Protein AF-A0A380FA47-F1 (afdb_monomer_lite)

Structure (mmCIF, N/CA/C/O backbone):
data_AF-A0A380FA47-F1
#
_entry.id   AF-A0A380FA47-F1
#
loop_
_atom_site.group_PDB
_atom_site.id
_atom_site.type_symbol
_atom_site.label_atom_id
_atom_site.label_alt_id
_atom_site.label_comp_id
_atom_site.label_asym_id
_atom_site.label_entity_id
_atom_site.label_seq_id
_atom_site.pdbx_PDB_ins_code
_atom_site.Cartn_x
_atom_site.Cartn_y
_atom_site.Cartn_z
_atom_site.occupancy
_atom_site.B_iso_or_equiv
_atom_site.auth_seq_id
_atom_site.auth_comp_id
_atom_site.auth_asym_id
_atom_site.auth_atom_id
_atom_site.pdbx_PDB_model_num
ATOM 1 N N . MET A 1 1 ? -6.926 -10.695 0.885 1.00 86.75 1 MET A N 1
ATOM 2 C CA . MET A 1 1 ? -5.771 -10.524 -0.023 1.00 86.75 1 MET A CA 1
ATOM 3 C C . MET A 1 1 ? -6.258 -9.810 -1.268 1.00 86.75 1 MET A C 1
ATOM 5 O O . MET A 1 1 ? -7.392 -10.061 -1.664 1.00 86.75 1 MET A O 1
ATOM 9 N N . VAL A 1 2 ? -5.451 -8.912 -1.825 1.00 91.44 2 VAL A N 1
ATOM 10 C CA . VAL A 1 2 ? -5.788 -8.118 -3.014 1.00 91.44 2 VAL A CA 1
ATOM 11 C C . VAL A 1 2 ? -4.629 -8.135 -4.007 1.00 91.44 2 VAL A C 1
ATOM 13 O O . VAL A 1 2 ? -3.468 -8.212 -3.603 1.00 91.44 2 VAL A O 1
ATOM 16 N N . SER A 1 3 ? -4.949 -8.083 -5.299 1.00 93.06 3 SER A N 1
ATOM 17 C CA . SER A 1 3 ? -3.969 -7.860 -6.362 1.00 93.06 3 SER A CA 1
ATOM 18 C C . SER A 1 3 ? -3.622 -6.378 -6.454 1.00 93.06 3 SER A C 1
ATOM 20 O O . SER A 1 3 ? -4.507 -5.536 -6.295 1.00 93.06 3 SER A O 1
ATOM 22 N N . ALA A 1 4 ? -2.371 -6.068 -6.764 1.00 92.06 4 ALA A N 1
ATOM 23 C CA . ALA A 1 4 ? -1.866 -4.706 -6.805 1.00 92.06 4 ALA A CA 1
ATOM 24 C C . ALA A 1 4 ? -0.855 -4.504 -7.944 1.00 92.06 4 ALA A C 1
ATOM 26 O O . ALA A 1 4 ? -0.347 -5.472 -8.521 1.00 92.06 4 ALA A O 1
ATOM 27 N N . THR A 1 5 ? -0.555 -3.245 -8.248 1.00 93.31 5 THR A N 1
ATOM 28 C CA . THR A 1 5 ? 0.419 -2.855 -9.272 1.00 93.31 5 THR A CA 1
ATOM 29 C C . THR A 1 5 ? 1.490 -2.003 -8.616 1.00 93.31 5 THR A C 1
ATOM 31 O O . THR A 1 5 ? 1.181 -0.985 -8.013 1.00 93.31 5 THR A O 1
ATOM 34 N N . ILE A 1 6 ? 2.754 -2.395 -8.741 1.00 91.50 6 ILE A N 1
ATOM 35 C CA . ILE A 1 6 ? 3.862 -1.620 -8.183 1.00 91.50 6 ILE A CA 1
ATOM 36 C C . ILE A 1 6 ? 4.153 -0.433 -9.099 1.00 91.50 6 ILE A C 1
ATOM 38 O O . ILE A 1 6 ? 4.303 -0.602 -10.311 1.00 91.50 6 ILE A O 1
ATOM 42 N N . HIS A 1 7 ? 4.313 0.741 -8.501 1.00 90.50 7 HIS A N 1
ATOM 43 C CA . HIS A 1 7 ? 4.791 1.963 -9.134 1.00 90.50 7 HIS A CA 1
ATOM 44 C C . HIS A 1 7 ? 6.176 2.319 -8.581 1.00 90.50 7 HIS A C 1
ATOM 46 O O . HIS A 1 7 ? 6.373 2.397 -7.369 1.00 90.50 7 HIS A O 1
ATOM 52 N N . ILE A 1 8 ? 7.145 2.542 -9.473 1.00 86.44 8 ILE A N 1
ATOM 53 C CA . ILE A 1 8 ? 8.498 2.981 -9.104 1.00 86.44 8 ILE A CA 1
ATOM 54 C C . ILE A 1 8 ? 8.748 4.432 -9.538 1.00 86.44 8 ILE A C 1
ATOM 56 O O . ILE A 1 8 ? 8.140 4.907 -10.508 1.00 86.44 8 ILE A O 1
ATOM 60 N N . PRO A 1 9 ? 9.668 5.149 -8.864 1.00 80.94 9 PRO A N 1
ATOM 61 C CA . PRO A 1 9 ? 10.109 6.466 -9.309 1.00 80.94 9 PRO A CA 1
ATOM 62 C C . PRO A 1 9 ? 10.544 6.457 -10.781 1.00 80.94 9 PRO A C 1
ATOM 64 O O . PRO A 1 9 ? 11.135 5.492 -11.263 1.00 80.94 9 PRO A O 1
ATOM 67 N N . GLY A 1 10 ? 10.240 7.534 -11.509 1.00 80.94 10 GLY A N 1
ATOM 68 C CA . GLY A 1 10 ? 10.526 7.634 -12.946 1.00 80.94 10 GLY A CA 1
ATOM 69 C C . GLY A 1 10 ? 9.452 7.039 -13.866 1.00 80.94 10 GLY A C 1
ATOM 70 O O . GLY A 1 10 ? 9.653 6.996 -15.076 1.00 80.94 10 GLY A O 1
ATOM 71 N N . GLY A 1 11 ? 8.304 6.612 -13.323 1.00 84.38 11 GLY A N 1
ATOM 72 C CA . GLY A 1 11 ? 7.118 6.236 -14.106 1.00 84.38 11 GLY A CA 1
ATOM 73 C C . GLY A 1 11 ? 7.055 4.768 -14.532 1.00 84.38 11 GLY A C 1
ATOM 74 O O . GLY A 1 11 ? 6.118 4.374 -15.227 1.00 84.38 11 GLY A O 1
ATOM 75 N N . GLY A 1 12 ? 8.018 3.946 -14.110 1.00 90.44 12 GLY A N 1
ATOM 76 C CA . GLY A 1 12 ? 7.950 2.500 -14.300 1.00 90.44 12 GLY A CA 1
ATOM 77 C C . GLY A 1 12 ? 6.824 1.876 -13.471 1.00 90.44 12 GLY A C 1
ATOM 78 O O . GLY A 1 12 ? 6.540 2.320 -12.356 1.00 90.44 12 GLY A O 1
ATOM 79 N N . LYS A 1 13 ? 6.203 0.822 -14.006 1.00 93.69 13 LYS A N 1
ATOM 80 C CA . LYS A 1 13 ? 5.214 0.020 -13.283 1.00 93.69 13 LYS A CA 1
ATOM 81 C C . LYS A 1 13 ? 5.379 -1.471 -13.554 1.00 93.69 13 LYS A C 1
ATOM 83 O O . LYS A 1 13 ? 5.864 -1.853 -14.621 1.00 93.69 13 LYS A O 1
ATOM 88 N N . SER A 1 14 ? 4.968 -2.302 -12.600 1.00 92.38 14 SER A N 1
ATOM 89 C CA . SER A 1 14 ? 4.819 -3.740 -12.836 1.00 92.38 14 SER A CA 1
ATOM 90 C C . SER A 1 14 ? 3.646 -4.025 -13.783 1.00 92.38 14 SER A C 1
ATOM 92 O O . SER A 1 14 ? 2.896 -3.123 -14.164 1.00 92.38 14 SER A O 1
ATOM 94 N N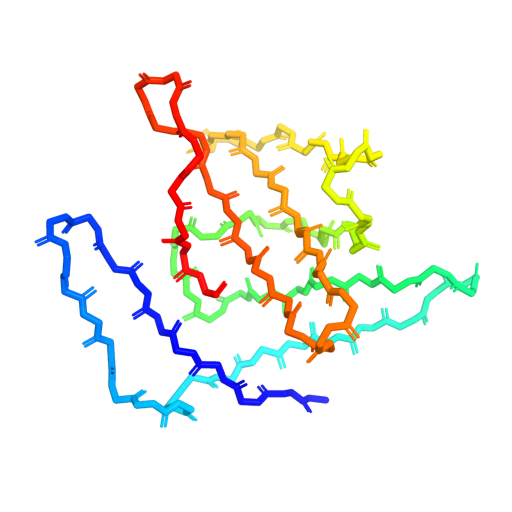 . LEU A 1 15 ? 3.469 -5.297 -14.153 1.00 95.00 15 LEU A N 1
ATOM 95 C CA . LEU A 1 15 ? 2.233 -5.733 -14.801 1.00 95.00 15 LEU A CA 1
ATOM 96 C C . LEU A 1 15 ? 1.044 -5.490 -13.863 1.00 95.00 15 LEU A C 1
ATOM 98 O O . LEU A 1 15 ? 1.178 -5.564 -12.638 1.00 95.00 15 LEU A O 1
ATOM 102 N N . ASP A 1 16 ? -0.114 -5.194 -14.446 1.00 94.06 16 ASP A N 1
ATOM 103 C CA . ASP A 1 16 ? -1.301 -4.876 -13.664 1.00 94.06 16 ASP A CA 1
ATOM 104 C C . ASP A 1 16 ? -1.726 -6.097 -12.827 1.00 94.06 16 ASP A C 1
ATOM 106 O O . ASP A 1 16 ? -1.875 -7.204 -13.350 1.00 94.06 16 ASP A O 1
ATOM 110 N N . GLY A 1 17 ? -1.883 -5.903 -11.515 1.00 92.62 17 GLY A N 1
ATOM 111 C CA . GLY A 1 17 ? -2.284 -6.963 -10.584 1.00 92.62 17 GLY A CA 1
ATOM 112 C C . GLY A 1 17 ? -1.227 -8.042 -10.316 1.00 92.62 17 GLY A C 1
ATOM 113 O O . GLY A 1 17 ? -1.557 -9.066 -9.718 1.00 92.62 17 GLY A O 1
ATOM 114 N N . SER A 1 18 ? 0.028 -7.848 -10.739 1.00 92.88 18 SER A N 1
ATOM 115 C CA . SER A 1 18 ? 1.095 -8.842 -10.545 1.00 92.88 18 SER A CA 1
ATOM 116 C C . SER A 1 18 ? 1.635 -8.915 -9.119 1.00 92.88 18 SER A C 1
ATOM 118 O O . SER A 1 18 ? 2.421 -9.811 -8.816 1.00 92.88 18 SER A O 1
ATOM 120 N N . HIS A 1 19 ? 1.278 -7.955 -8.265 1.00 91.94 19 HIS A N 1
ATOM 121 C CA . HIS A 1 19 ? 1.701 -7.907 -6.872 1.00 91.94 19 HIS A CA 1
ATOM 122 C C . HIS A 1 19 ? 0.570 -8.318 -5.933 1.00 91.94 19 HIS A C 1
ATOM 124 O O . HIS A 1 19 ? -0.609 -8.165 -6.251 1.00 91.94 19 HIS A O 1
ATOM 130 N N . VAL A 1 20 ? 0.929 -8.836 -4.762 1.00 91.56 20 VAL A N 1
ATOM 131 C CA . VAL A 1 20 ? -0.025 -9.270 -3.743 1.00 91.56 20 VAL A CA 1
ATOM 132 C C . VAL A 1 20 ? 0.130 -8.402 -2.507 1.00 91.56 20 VAL A C 1
ATOM 134 O O . VAL A 1 20 ? 1.210 -8.326 -1.932 1.00 91.56 20 VAL A O 1
ATOM 137 N N . SER A 1 21 ? -0.982 -7.827 -2.061 1.00 91.38 21 SER A N 1
ATOM 138 C CA . SER A 1 21 ? -1.059 -7.040 -0.835 1.00 91.38 21 SER A CA 1
ATOM 139 C C . SER A 1 21 ? -2.197 -7.535 0.065 1.00 91.38 21 SER A C 1
ATOM 141 O O . SER A 1 21 ? -3.068 -8.323 -0.345 1.00 91.38 21 SER A O 1
ATOM 143 N N . LEU A 1 22 ? -2.203 -7.104 1.324 1.00 92.38 22 LEU A N 1
ATOM 144 C CA . LEU A 1 22 ? -3.223 -7.473 2.297 1.00 92.38 22 LEU A CA 1
ATOM 145 C C . LEU A 1 22 ? -4.011 -6.242 2.739 1.00 92.38 22 LEU A C 1
ATOM 147 O O . LEU A 1 22 ? -3.449 -5.222 3.121 1.00 92.38 22 LEU A O 1
ATOM 151 N N . ILE A 1 23 ? -5.334 -6.393 2.746 1.00 93.50 23 ILE A N 1
ATOM 152 C CA . ILE A 1 23 ? -6.242 -5.509 3.469 1.00 93.50 23 ILE A CA 1
ATOM 153 C C . ILE A 1 23 ? -6.771 -6.292 4.665 1.00 93.50 23 ILE A C 1
ATOM 155 O O . ILE A 1 23 ? -7.301 -7.394 4.494 1.00 93.50 23 ILE A O 1
ATOM 159 N N . VAL A 1 24 ? -6.613 -5.727 5.856 1.00 94.31 24 VAL A N 1
ATOM 160 C CA . VAL A 1 24 ? -7.045 -6.310 7.131 1.00 94.31 24 VAL A CA 1
ATOM 161 C C . VAL A 1 24 ? -8.040 -5.357 7.779 1.00 94.31 24 VAL A C 1
ATOM 163 O O . VAL A 1 24 ? -7.867 -4.146 7.704 1.00 94.31 24 VAL A O 1
ATOM 166 N N . THR A 1 25 ? -9.093 -5.890 8.392 1.00 95.25 25 THR A N 1
ATOM 167 C CA . THR A 1 25 ? -10.049 -5.089 9.170 1.00 95.25 25 THR A CA 1
ATOM 168 C C . THR A 1 25 ? -9.845 -5.380 10.650 1.00 95.25 25 THR A C 1
ATOM 170 O O . THR A 1 25 ? -9.859 -6.548 11.038 1.00 95.25 25 THR A O 1
ATOM 173 N N . ILE A 1 26 ? -9.634 -4.336 11.450 1.00 94.62 26 ILE A N 1
ATOM 174 C CA . ILE A 1 26 ? -9.485 -4.393 12.910 1.00 94.62 26 ILE A CA 1
ATOM 175 C C . ILE A 1 26 ? -10.383 -3.295 13.470 1.00 94.62 26 ILE A C 1
ATOM 177 O O . ILE A 1 26 ? -10.262 -2.155 13.034 1.00 94.62 26 ILE A O 1
ATOM 181 N N . ASP A 1 27 ? -11.295 -3.643 14.379 1.00 95.44 27 ASP A N 1
ATOM 182 C CA . ASP A 1 27 ? -12.230 -2.698 15.008 1.00 95.44 27 ASP A CA 1
ATOM 183 C C . ASP A 1 27 ? -12.934 -1.781 13.988 1.00 95.44 27 ASP A C 1
ATOM 185 O O . ASP A 1 27 ? -12.929 -0.562 14.106 1.00 95.44 27 ASP A O 1
ATOM 189 N N . GLU A 1 28 ? -13.484 -2.391 12.929 1.00 93.88 28 GLU A N 1
ATOM 190 C CA . GLU A 1 28 ? -14.165 -1.726 11.799 1.00 93.88 28 GLU A CA 1
ATOM 191 C C . GLU A 1 28 ? -13.276 -0.823 10.916 1.00 93.88 28 GLU A C 1
ATOM 193 O O . GLU A 1 28 ? -13.682 -0.442 9.815 1.00 93.88 28 GLU A O 1
ATOM 198 N N . GLN A 1 29 ? -12.029 -0.558 11.310 1.00 94.56 29 GLN A N 1
ATOM 199 C CA . GLN A 1 29 ? -11.047 0.163 10.505 1.00 94.56 29 GLN A CA 1
ATOM 200 C C . GLN A 1 29 ? -10.314 -0.789 9.555 1.00 94.56 29 GLN A C 1
ATOM 202 O O . GLN A 1 29 ? -9.837 -1.863 9.931 1.00 94.56 29 GLN A O 1
ATOM 207 N N . ARG A 1 30 ? -10.178 -0.373 8.292 1.00 95.31 30 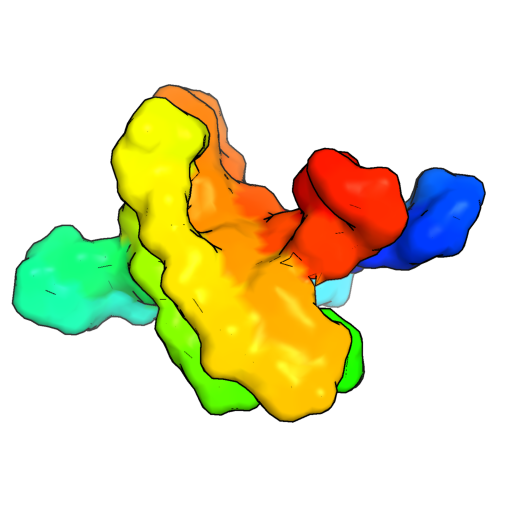ARG A N 1
ATOM 208 C CA . ARG A 1 30 ? -9.402 -1.105 7.284 1.00 95.31 30 ARG A CA 1
ATOM 209 C C . ARG A 1 30 ? -7.960 -0.620 7.252 1.00 95.31 30 ARG A C 1
ATOM 211 O O . ARG A 1 30 ? -7.704 0.583 7.276 1.00 95.31 30 ARG A O 1
ATOM 218 N N . TYR A 1 31 ? -7.035 -1.556 7.123 1.00 94.25 31 TYR A N 1
ATOM 219 C CA . TYR A 1 31 ? -5.605 -1.309 7.032 1.00 94.25 31 TYR A CA 1
ATOM 220 C C . TYR A 1 31 ? -5.025 -2.005 5.811 1.00 94.25 31 TYR A C 1
ATOM 222 O O . TYR A 1 31 ? -5.394 -3.141 5.517 1.00 94.25 31 TYR A O 1
ATOM 230 N N . MET A 1 32 ? -4.088 -1.345 5.141 1.00 91.94 32 MET A N 1
ATOM 231 C CA . MET A 1 32 ? -3.229 -1.946 4.130 1.00 91.94 32 MET A CA 1
ATOM 232 C C . MET A 1 32 ? -1.923 -2.387 4.789 1.00 91.94 32 MET A C 1
ATOM 234 O O . MET A 1 32 ? -1.329 -1.640 5.566 1.00 91.94 32 MET A O 1
ATOM 238 N N . THR A 1 33 ? -1.465 -3.595 4.488 1.00 88.94 33 THR A N 1
ATOM 239 C CA . THR A 1 33 ? -0.156 -4.083 4.925 1.00 88.94 33 THR A CA 1
ATOM 240 C C . THR A 1 33 ? 0.486 -4.899 3.827 1.00 88.94 33 THR A C 1
ATOM 242 O O . THR A 1 33 ? -0.171 -5.695 3.149 1.00 88.94 33 THR A O 1
ATOM 245 N N . ASP A 1 34 ? 1.777 -4.674 3.644 1.00 83.50 34 ASP A N 1
ATOM 246 C CA . ASP A 1 34 ? 2.551 -5.327 2.614 1.00 83.50 34 ASP A CA 1
ATOM 247 C C . ASP A 1 34 ? 4.033 -5.264 2.981 1.00 83.50 34 ASP A C 1
ATOM 249 O O . ASP A 1 34 ? 4.622 -4.203 3.156 1.00 83.50 34 ASP A O 1
ATOM 253 N N . VAL A 1 35 ? 4.602 -6.449 3.179 1.00 72.31 35 VAL A N 1
ATOM 254 C CA . VAL A 1 35 ? 6.017 -6.669 3.510 1.00 72.31 35 VAL A CA 1
ATOM 255 C C . VAL A 1 35 ? 6.775 -7.277 2.325 1.00 72.31 35 VAL A C 1
ATOM 257 O O . VAL A 1 35 ? 7.943 -7.637 2.455 1.00 72.31 35 VAL A O 1
ATOM 260 N N . GLY A 1 36 ? 6.100 -7.440 1.179 1.00 69.81 36 GLY A N 1
ATOM 261 C CA . GLY A 1 36 ? 6.634 -8.055 -0.035 1.00 69.81 36 GLY A CA 1
ATOM 262 C C . GLY A 1 36 ? 7.267 -7.055 -1.004 1.00 69.81 36 GLY A C 1
ATOM 26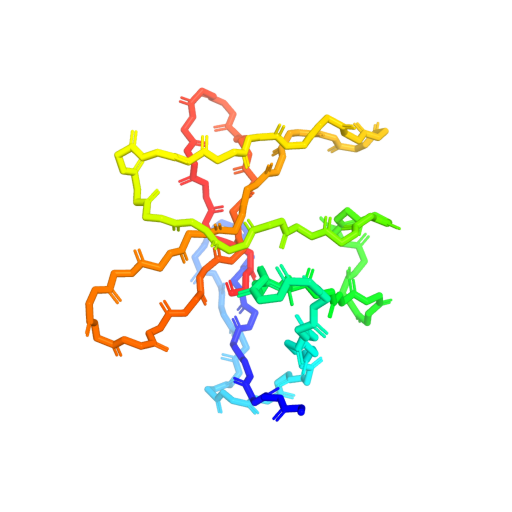3 O O . GLY A 1 36 ? 7.939 -7.474 -1.944 1.00 69.81 36 GLY A O 1
ATOM 264 N N . PHE A 1 37 ? 7.089 -5.750 -0.775 1.00 70.56 37 PHE A N 1
ATOM 265 C CA . PHE A 1 37 ? 7.720 -4.677 -1.543 1.00 70.56 37 PHE A CA 1
ATOM 266 C C . PHE A 1 37 ? 8.647 -3.844 -0.642 1.00 70.56 37 PHE A C 1
ATOM 268 O O . PHE A 1 37 ? 8.217 -3.244 0.338 1.00 70.56 37 PHE A O 1
ATOM 275 N N . GLY A 1 38 ? 9.947 -3.841 -0.955 1.00 68.00 38 GLY A N 1
ATOM 276 C CA . GLY A 1 38 ? 11.008 -3.427 -0.024 1.00 68.00 38 GLY A CA 1
ATOM 277 C C . GLY A 1 38 ? 11.024 -1.953 0.405 1.00 68.00 38 GLY A C 1
ATOM 278 O O . GLY A 1 38 ? 11.664 -1.644 1.405 1.00 68.00 38 GLY A O 1
ATOM 279 N N . ASP A 1 39 ? 10.338 -1.053 -0.309 1.00 73.50 39 ASP A N 1
ATOM 280 C CA . ASP A 1 39 ? 10.247 0.375 0.053 1.00 73.50 39 ASP A CA 1
ATOM 281 C C . ASP A 1 39 ? 8.931 0.746 0.758 1.00 73.50 39 ASP A C 1
ATOM 283 O O . ASP A 1 39 ? 8.541 1.910 0.812 1.00 73.50 39 ASP A O 1
ATOM 287 N N . LEU A 1 40 ? 8.218 -0.243 1.293 1.00 71.06 40 LEU A N 1
ATOM 288 C CA . LEU A 1 40 ? 7.010 -0.020 2.078 1.00 71.06 40 LEU A CA 1
ATOM 289 C C . LEU A 1 40 ? 7.292 0.203 3.562 1.00 71.06 40 LEU A C 1
ATOM 291 O O . LEU A 1 40 ? 8.348 -0.184 4.075 1.00 71.06 40 LEU A O 1
ATOM 295 N N . PRO A 1 41 ? 6.335 0.802 4.290 1.00 73.50 41 PRO A N 1
ATOM 296 C CA . PRO A 1 41 ? 6.419 0.872 5.731 1.00 73.50 41 PRO A CA 1
ATOM 297 C C . PRO A 1 41 ? 6.284 -0.528 6.341 1.00 73.50 41 PRO A C 1
ATOM 299 O O . PRO A 1 41 ? 5.384 -1.290 6.016 1.00 73.50 41 PRO A O 1
ATOM 302 N N . VAL A 1 42 ? 7.114 -0.815 7.343 1.00 79.00 42 VAL A N 1
ATOM 303 C CA . VAL A 1 42 ? 7.032 -2.013 8.208 1.00 79.00 42 VAL A CA 1
ATOM 304 C C . VAL A 1 42 ? 5.763 -2.019 9.095 1.00 79.00 42 VAL A C 1
ATOM 306 O O . VAL A 1 42 ? 5.571 -2.897 9.929 1.00 79.00 42 VAL A O 1
ATOM 309 N N . GLN A 1 43 ? 4.894 -1.016 8.955 1.00 86.38 43 GLN A N 1
ATOM 310 C CA . GLN A 1 43 ? 3.694 -0.816 9.763 1.00 86.38 43 GLN A CA 1
ATOM 311 C C . GLN A 1 43 ? 2.456 -0.814 8.868 1.00 86.38 43 GLN A C 1
ATOM 313 O O . GLN A 1 43 ? 2.500 -0.321 7.741 1.00 86.38 43 GLN A O 1
ATOM 318 N N . ALA A 1 44 ? 1.344 -1.331 9.392 1.00 90.44 44 ALA A N 1
ATOM 319 C CA . ALA A 1 44 ? 0.062 -1.289 8.705 1.00 90.44 44 ALA A CA 1
ATOM 320 C C . ALA A 1 44 ? -0.417 0.164 8.543 1.00 90.44 44 ALA A C 1
ATOM 322 O O . ALA A 1 44 ? -0.375 0.951 9.489 1.00 90.44 44 ALA A O 1
ATOM 323 N N . LEU A 1 45 ? -0.889 0.506 7.348 1.00 93.38 45 LEU A N 1
ATOM 324 C CA . LEU A 1 45 ? -1.378 1.836 7.008 1.00 93.38 45 LEU A CA 1
ATOM 325 C C . LEU A 1 45 ? -2.903 1.881 7.134 1.00 93.38 45 LEU A C 1
ATOM 327 O O . LEU A 1 45 ? -3.572 1.112 6.438 1.00 93.38 45 LEU A O 1
ATOM 331 N N . PRO A 1 46 ? -3.479 2.762 7.971 1.00 95.56 46 PRO A N 1
ATOM 332 C CA . PRO A 1 46 ? -4.917 2.995 7.970 1.00 95.56 46 PRO A CA 1
ATOM 333 C C . PRO A 1 46 ? -5.361 3.454 6.580 1.00 95.56 46 PRO A C 1
ATOM 335 O O . PRO A 1 46 ? -4.773 4.375 6.017 1.00 95.56 46 PRO A O 1
ATOM 338 N N . ILE A 1 47 ? -6.388 2.812 6.029 1.00 95.12 47 ILE A N 1
ATOM 339 C CA . ILE A 1 47 ? -6.992 3.228 4.763 1.00 95.12 47 ILE A CA 1
ATOM 340 C C . ILE A 1 47 ? -8.039 4.289 5.084 1.00 95.12 47 ILE A C 1
ATOM 342 O O . ILE A 1 47 ? -9.080 3.974 5.670 1.00 95.12 47 ILE A O 1
ATOM 346 N N . THR A 1 48 ? -7.774 5.531 4.690 1.00 95.44 48 THR A N 1
ATOM 347 C CA . THR A 1 48 ? -8.706 6.655 4.863 1.00 95.44 48 THR A CA 1
ATOM 348 C C . THR A 1 48 ? -8.981 7.368 3.539 1.00 95.44 48 THR A C 1
ATOM 350 O O . THR A 1 48 ? -8.370 7.070 2.510 1.00 95.44 48 THR A O 1
ATOM 353 N N . ASN A 1 49 ? -9.957 8.277 3.531 1.00 93.94 49 ASN A N 1
ATOM 354 C CA . ASN A 1 49 ? -10.178 9.148 2.379 1.00 93.94 49 ASN A CA 1
ATOM 355 C C .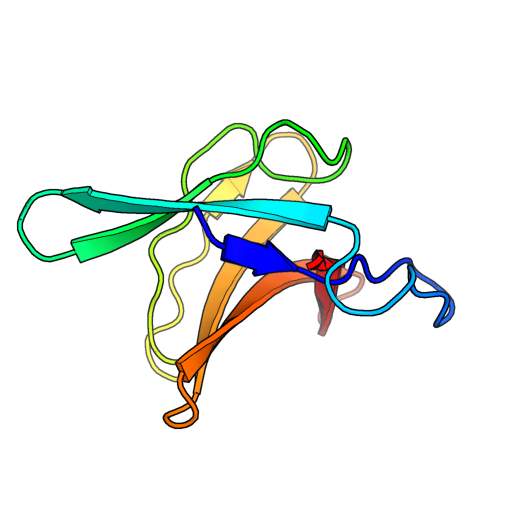 ASN A 1 49 ? -9.042 10.175 2.266 1.00 93.94 49 ASN A C 1
ATOM 357 O O . ASN A 1 49 ? -8.304 10.410 3.223 1.00 93.94 49 ASN A O 1
ATOM 361 N N . VAL A 1 50 ? -8.895 10.791 1.093 1.00 91.69 50 VAL A N 1
ATOM 362 C CA . VAL A 1 50 ? -7.807 11.748 0.822 1.00 91.69 50 VAL A CA 1
ATOM 363 C C . VAL A 1 50 ? -7.869 12.960 1.754 1.00 91.69 50 VAL A C 1
ATOM 365 O O . VAL A 1 50 ? -6.827 13.470 2.166 1.00 91.69 50 VAL A O 1
ATOM 368 N N . GLU A 1 51 ? -9.079 13.398 2.086 1.00 91.38 51 GLU A N 1
ATOM 369 C CA . GLU A 1 51 ? -9.369 14.551 2.937 1.00 91.38 51 GLU A CA 1
ATOM 370 C C . GLU A 1 51 ? -8.951 14.304 4.394 1.00 91.38 51 GLU A C 1
ATOM 372 O O . GLU A 1 51 ? -8.446 15.210 5.051 1.00 91.38 51 GLU A O 1
ATOM 377 N N . ASP A 1 52 ? -9.074 13.054 4.850 1.00 93.25 52 ASP A N 1
ATOM 378 C CA . ASP A 1 52 ? -8.770 12.599 6.212 1.00 93.25 52 ASP A CA 1
ATOM 379 C C . ASP A 1 52 ? -7.546 11.665 6.228 1.00 93.25 52 ASP A C 1
ATOM 381 O O . ASP A 1 52 ? -7.462 10.699 6.996 1.00 93.25 52 ASP A O 1
ATOM 385 N N . ALA A 1 53 ? -6.606 11.898 5.309 1.00 93.94 53 ALA A N 1
ATOM 386 C CA . ALA A 1 53 ? -5.437 11.052 5.120 1.00 93.94 53 ALA A CA 1
ATOM 387 C C . A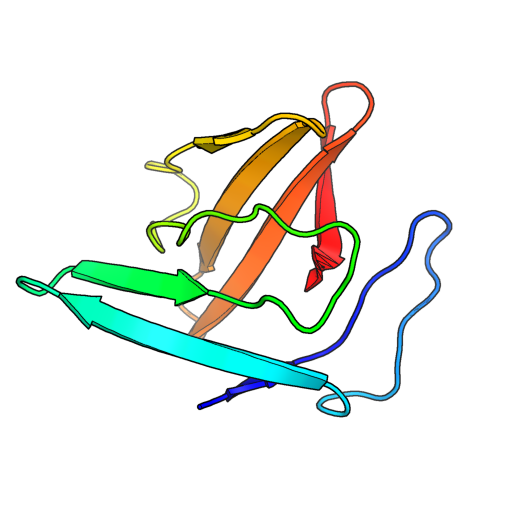LA A 1 53 ? -4.601 10.948 6.406 1.00 93.94 53 ALA A C 1
ATOM 389 O O . ALA A 1 53 ? -4.059 11.944 6.889 1.00 93.94 53 ALA A O 1
ATOM 390 N N . GLN A 1 54 ? -4.437 9.730 6.927 1.00 95.19 54 GLN A N 1
ATOM 391 C CA . GLN A 1 54 ? -3.562 9.482 8.072 1.00 95.19 54 GLN A CA 1
ATOM 392 C C . GLN A 1 54 ? -2.150 9.130 7.604 1.00 95.19 54 GLN A C 1
ATOM 394 O O . GLN A 1 54 ? -1.939 8.152 6.885 1.00 95.19 54 GLN A O 1
ATOM 399 N N . THR A 1 55 ? -1.177 9.931 8.037 1.00 94.56 55 THR A N 1
ATOM 400 C CA . THR A 1 55 ? 0.240 9.720 7.733 1.00 94.56 55 THR A CA 1
ATOM 401 C C . THR A 1 55 ? 0.915 8.915 8.835 1.00 94.56 55 THR A C 1
ATOM 403 O O . THR A 1 55 ? 0.841 9.268 10.011 1.00 94.56 55 THR A O 1
ATOM 406 N N . ILE A 1 56 ? 1.646 7.878 8.438 1.00 92.38 56 ILE A N 1
ATOM 407 C CA . ILE A 1 56 ? 2.535 7.104 9.299 1.00 92.38 56 ILE A CA 1
ATOM 408 C C . ILE A 1 56 ? 3.983 7.488 8.992 1.00 92.38 56 ILE A C 1
ATOM 410 O O . ILE A 1 56 ? 4.418 7.476 7.838 1.00 92.38 56 ILE A O 1
ATOM 414 N N . ILE A 1 57 ? 4.740 7.819 10.037 1.00 91.31 57 ILE A N 1
ATOM 415 C CA . ILE A 1 57 ? 6.177 8.088 9.950 1.00 91.31 57 ILE A CA 1
ATOM 416 C C . ILE A 1 57 ? 6.919 6.778 10.208 1.00 91.31 57 ILE A C 1
ATOM 418 O O . ILE A 1 57 ? 6.742 6.154 11.253 1.00 91.31 57 ILE A O 1
ATOM 422 N N . ASN A 1 58 ? 7.765 6.375 9.266 1.00 85.56 58 ASN A N 1
ATOM 423 C CA . ASN A 1 58 ? 8.604 5.188 9.368 1.00 85.56 58 ASN A CA 1
ATOM 424 C C . ASN A 1 58 ? 10.082 5.547 9.147 1.00 85.56 58 ASN A C 1
ATOM 426 O O . ASN A 1 58 ? 10.417 6.657 8.734 1.00 85.56 58 ASN A O 1
ATOM 430 N N . ILE A 1 59 ? 10.979 4.593 9.395 1.00 84.56 59 ILE A N 1
ATOM 431 C CA . ILE A 1 59 ? 12.434 4.772 9.294 1.00 84.56 59 ILE A CA 1
ATOM 432 C C . ILE A 1 59 ? 12.898 5.233 7.904 1.00 84.56 59 ILE A C 1
ATOM 434 O O . ILE A 1 59 ? 13.934 5.879 7.788 1.00 84.56 59 ILE A O 1
ATOM 438 N N . ASN A 1 60 ? 12.142 4.905 6.854 1.00 82.50 60 ASN A N 1
ATOM 439 C CA . ASN A 1 60 ? 12.478 5.163 5.453 1.00 82.50 60 ASN A CA 1
ATOM 440 C C . ASN A 1 60 ? 11.572 6.220 4.793 1.00 82.50 60 ASN A C 1
ATOM 442 O O . ASN A 1 60 ? 11.631 6.385 3.573 1.00 82.50 60 ASN A O 1
ATOM 446 N N . GLY A 1 61 ? 10.742 6.935 5.564 1.00 89.56 61 GLY A N 1
ATOM 447 C CA . GLY A 1 61 ? 9.927 8.036 5.050 1.00 89.56 61 GLY A CA 1
ATOM 448 C C . GLY A 1 61 ? 8.549 8.157 5.691 1.00 89.56 61 GLY A C 1
ATOM 449 O O . GLY A 1 61 ? 8.245 7.537 6.708 1.00 89.56 61 GLY A O 1
ATOM 450 N N . GLN A 1 62 ? 7.710 8.982 5.072 1.00 93.81 62 GLN A N 1
ATOM 451 C CA . GLN A 1 62 ? 6.318 9.173 5.466 1.00 93.81 62 GLN A CA 1
ATOM 452 C C . GLN A 1 62 ? 5.403 8.509 4.452 1.00 93.81 62 GLN A C 1
ATOM 454 O O . GLN A 1 62 ? 5.586 8.685 3.244 1.00 93.81 62 GLN A O 1
ATOM 459 N N . TYR A 1 63 ? 4.417 7.779 4.956 1.00 93.56 63 TYR A N 1
ATOM 460 C CA . TYR A 1 63 ? 3.519 6.966 4.152 1.00 93.56 63 TYR A CA 1
ATOM 461 C C . TYR A 1 63 ? 2.069 7.215 4.517 1.00 93.56 63 TYR A C 1
ATOM 463 O O . TYR A 1 63 ? 1.761 7.568 5.654 1.00 93.56 63 TYR A O 1
ATOM 471 N N . ARG A 1 64 ? 1.175 6.967 3.567 1.00 95.00 64 ARG A N 1
ATOM 472 C CA . ARG A 1 64 ? -0.271 6.944 3.797 1.00 95.00 64 ARG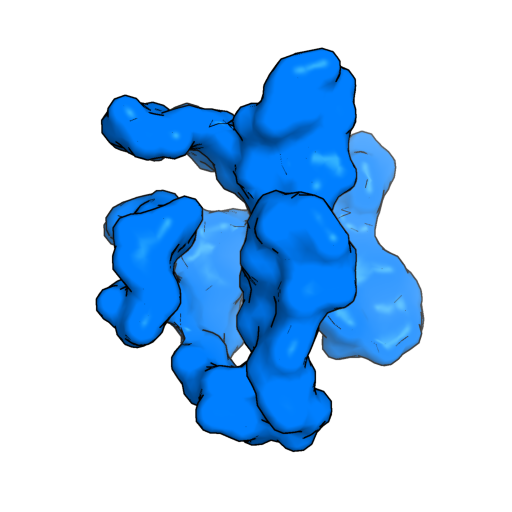 A CA 1
ATOM 473 C C . ARG A 1 64 ? -0.933 5.933 2.875 1.00 95.00 64 ARG A C 1
ATOM 475 O O . ARG A 1 64 ? -0.452 5.725 1.762 1.00 95.00 64 ARG A O 1
ATOM 482 N N . ALA A 1 65 ? -2.039 5.347 3.319 1.00 94.81 65 ALA A N 1
ATOM 483 C CA . ALA A 1 65 ? -2.929 4.593 2.448 1.00 94.81 65 ALA A CA 1
ATOM 484 C C . ALA A 1 65 ? -4.217 5.391 2.255 1.00 94.81 65 ALA A C 1
ATOM 486 O O . ALA A 1 65 ? -4.923 5.690 3.216 1.00 94.81 65 ALA A O 1
ATOM 487 N N . ILE A 1 66 ? -4.509 5.749 1.009 1.00 95.50 66 ILE A N 1
ATOM 488 C CA . ILE A 1 66 ? -5.704 6.520 0.667 1.00 95.50 66 ILE A CA 1
ATOM 489 C C . ILE A 1 66 ? -6.609 5.728 -0.260 1.00 95.50 66 ILE A C 1
ATOM 491 O O . ILE A 1 66 ? -6.148 4.927 -1.073 1.00 95.50 66 ILE A O 1
ATOM 495 N N . THR A 1 67 ? -7.905 5.986 -0.176 1.00 93.06 67 THR A N 1
ATOM 496 C CA . THR A 1 67 ? -8.881 5.483 -1.136 1.00 93.06 67 THR A CA 1
ATOM 497 C C . THR A 1 67 ? -9.700 6.630 -1.708 1.00 93.06 67 THR A C 1
ATOM 499 O O . THR A 1 67 ? -9.924 7.649 -1.056 1.00 93.06 67 THR A O 1
ATOM 502 N N . ASN A 1 68 ? -10.121 6.467 -2.958 1.00 82.88 68 ASN A N 1
ATOM 503 C CA . ASN A 1 68 ? -11.201 7.246 -3.540 1.00 82.88 68 ASN A CA 1
ATOM 504 C C . ASN A 1 68 ? -12.401 6.311 -3.738 1.00 82.88 68 ASN A C 1
ATOM 506 O O . ASN A 1 68 ? -12.233 5.096 -3.828 1.00 82.88 68 ASN A O 1
ATOM 510 N N . ASN A 1 69 ? -13.611 6.864 -3.811 1.00 71.25 69 ASN A N 1
ATOM 511 C CA . ASN A 1 69 ? -14.898 6.142 -3.848 1.00 71.25 69 ASN A CA 1
ATOM 512 C C . ASN A 1 69 ? -15.020 4.993 -4.885 1.00 71.25 69 ASN A C 1
ATOM 514 O O . ASN A 1 69 ? -15.994 4.245 -4.872 1.00 71.25 69 ASN A O 1
ATOM 518 N N . ASN A 1 70 ? -14.028 4.810 -5.757 1.00 71.75 70 ASN A N 1
ATOM 519 C CA . ASN A 1 70 ? -13.923 3.737 -6.739 1.00 71.75 70 ASN A CA 1
ATOM 520 C C . ASN A 1 70 ? -13.266 2.453 -6.191 1.00 71.75 70 ASN A C 1
ATOM 522 O O . ASN A 1 70 ? -12.855 1.606 -6.977 1.00 71.75 70 ASN A O 1
ATOM 526 N N . HIS A 1 71 ? -13.176 2.287 -4.866 1.00 76.06 71 HIS A N 1
ATOM 527 C CA . HIS A 1 71 ? -12.654 1.084 -4.193 1.00 76.06 71 HIS A CA 1
ATOM 528 C C . HIS A 1 71 ? -11.175 0.762 -4.471 1.00 76.06 71 HIS A C 1
ATOM 530 O O . HIS A 1 71 ? -10.697 -0.304 -4.082 1.00 76.06 71 HIS A O 1
ATOM 536 N N . LEU A 1 72 ? -10.435 1.675 -5.105 1.00 89.50 72 LEU A N 1
ATOM 537 C CA . LEU A 1 72 ? -8.989 1.565 -5.253 1.00 89.50 72 LEU A CA 1
ATOM 538 C C . LEU A 1 72 ? -8.308 2.123 -4.008 1.00 89.50 72 LEU A C 1
ATOM 540 O O . LEU A 1 72 ? -8.718 3.153 -3.467 1.00 89.50 72 LEU A O 1
ATOM 544 N N . VAL A 1 73 ? -7.272 1.426 -3.561 1.00 92.94 73 VAL A N 1
ATOM 545 C CA . VAL A 1 73 ? -6.430 1.826 -2.437 1.00 92.94 73 VAL A CA 1
ATOM 546 C C . VAL A 1 73 ? -5.048 2.100 -2.995 1.00 92.94 73 VAL A C 1
ATOM 548 O O . VAL A 1 73 ? -4.528 1.277 -3.740 1.00 92.94 73 VAL A O 1
ATOM 551 N N . TYR A 1 74 ? -4.481 3.240 -2.627 1.00 92.75 74 TYR A N 1
ATOM 552 C CA . TYR A 1 74 ? -3.135 3.635 -3.008 1.00 92.75 74 TYR A CA 1
ATOM 553 C C . TYR A 1 74 ? -2.281 3.738 -1.755 1.00 92.75 74 TYR A C 1
ATOM 555 O O . TYR A 1 74 ? -2.595 4.526 -0.858 1.00 92.75 74 TYR A O 1
ATOM 563 N N . SER A 1 75 ? -1.186 2.987 -1.718 1.00 92.31 75 SER A N 1
ATOM 564 C CA . SER A 1 75 ? -0.085 3.245 -0.797 1.00 92.31 75 SER A CA 1
ATOM 565 C C . SER A 1 75 ? 0.798 4.325 -1.402 1.00 92.31 75 SER A C 1
ATOM 567 O O . SER A 1 75 ? 1.295 4.179 -2.520 1.00 92.31 75 SER A O 1
ATOM 569 N N . GLN A 1 76 ? 1.001 5.417 -0.673 1.00 93.06 76 GLN A N 1
ATOM 570 C CA . GLN A 1 76 ? 1.792 6.551 -1.131 1.00 93.06 76 GLN A CA 1
ATOM 571 C C . GLN A 1 76 ? 2.941 6.850 -0.181 1.00 93.06 76 GLN A C 1
ATOM 573 O O . GLN A 1 76 ? 2.778 6.776 1.037 1.00 93.06 76 GLN A O 1
ATOM 578 N N . LYS A 1 77 ? 4.067 7.272 -0.754 1.00 92.00 77 LYS A N 1
ATOM 579 C CA . LYS A 1 77 ? 5.235 7.786 -0.037 1.00 92.00 77 LYS A CA 1
ATOM 580 C C . LYS A 1 77 ? 5.418 9.268 -0.347 1.00 92.00 77 LYS A C 1
ATOM 582 O O . LYS A 1 77 ? 5.261 9.687 -1.495 1.00 92.00 77 LYS A O 1
ATOM 587 N N . LEU A 1 78 ? 5.752 10.063 0.664 1.00 93.12 78 LEU A N 1
ATOM 588 C CA . LEU A 1 78 ? 6.104 11.468 0.469 1.00 93.12 78 LEU A CA 1
ATOM 589 C C . LEU A 1 78 ? 7.528 11.568 -0.099 1.00 93.12 78 LEU A C 1
ATOM 591 O O . LEU A 1 78 ? 8.490 11.162 0.553 1.00 93.12 78 LEU A O 1
ATOM 595 N N . ILE A 1 79 ? 7.653 12.123 -1.303 1.00 90.06 79 ILE A N 1
ATOM 596 C CA . ILE A 1 79 ? 8.909 12.309 -2.036 1.00 90.06 79 ILE A CA 1
ATOM 597 C C . ILE A 1 79 ? 8.975 13.777 -2.462 1.00 90.06 79 ILE A C 1
ATOM 599 O O . ILE A 1 79 ? 8.080 14.262 -3.146 1.00 90.06 79 ILE A O 1
ATOM 603 N N . GLU A 1 80 ? 10.006 14.503 -2.025 1.00 89.81 80 GLU A N 1
ATOM 604 C CA . GLU A 1 80 ? 10.242 15.910 -2.411 1.00 89.81 80 GLU A CA 1
ATOM 605 C C . GLU A 1 80 ? 9.027 16.846 -2.203 1.00 89.81 80 GLU A C 1
ATOM 607 O O . GLU A 1 80 ? 8.789 17.778 -2.963 1.00 89.81 80 GLU A O 1
ATOM 612 N N . GLY A 1 81 ? 8.237 16.603 -1.151 1.00 91.56 81 GLY A N 1
ATOM 613 C CA . GLY A 1 81 ? 7.049 17.404 -0.829 1.00 91.56 81 GLY A CA 1
ATOM 614 C C . GLY A 1 81 ? 5.779 17.014 -1.595 1.00 91.56 81 GLY A C 1
ATOM 615 O O . GLY A 1 81 ? 4.736 17.627 -1.374 1.00 91.56 81 GLY A O 1
ATOM 616 N N . ALA A 1 82 ? 5.833 15.979 -2.437 1.00 92.44 82 ALA A N 1
ATOM 617 C CA . ALA A 1 82 ? 4.687 15.440 -3.164 1.00 92.44 82 ALA A CA 1
ATOM 618 C C . ALA A 1 82 ? 4.441 13.960 -2.830 1.00 92.44 82 ALA A C 1
ATOM 620 O O . ALA A 1 82 ? 5.361 13.195 -2.549 1.00 92.44 82 ALA A O 1
ATOM 621 N N . TRP A 1 83 ? 3.179 13.537 -2.858 1.00 93.31 83 TRP A N 1
ATOM 622 C CA . TRP A 1 83 ? 2.813 12.135 -2.652 1.00 93.31 83 TRP A CA 1
ATOM 623 C C . TRP A 1 83 ? 2.963 11.347 -3.954 1.00 93.31 83 TRP A C 1
ATOM 625 O O . TRP A 1 83 ? 2.266 11.630 -4.929 1.00 93.31 83 TRP A O 1
ATOM 635 N N . GLY A 1 84 ? 3.853 10.355 -3.961 1.00 91.00 84 GLY A N 1
ATOM 636 C CA . GLY A 1 84 ? 4.027 9.410 -5.063 1.00 91.00 84 GLY A CA 1
ATOM 637 C C . GLY A 1 84 ? 3.375 8.065 -4.752 1.00 91.00 84 GLY A C 1
ATOM 638 O O . GLY A 1 84 ? 3.473 7.583 -3.625 1.00 91.00 84 GLY A O 1
ATOM 639 N N . ASN A 1 85 ? 2.722 7.453 -5.742 1.00 88.12 85 ASN A N 1
ATOM 640 C CA . ASN A 1 85 ? 2.164 6.107 -5.601 1.00 88.12 85 ASN A CA 1
ATOM 641 C C . ASN A 1 85 ? 3.290 5.072 -5.545 1.00 88.12 85 ASN A C 1
ATOM 643 O O . ASN A 1 85 ? 4.202 5.104 -6.371 1.00 88.12 85 ASN A O 1
ATOM 647 N N . SER A 1 86 ? 3.183 4.148 -4.596 1.00 83.94 86 SER A N 1
ATOM 648 C CA . SER A 1 86 ? 4.044 2.973 -4.480 1.00 83.94 86 SER A CA 1
ATOM 649 C C . SER A 1 86 ? 3.313 1.718 -4.948 1.00 83.94 86 SER A C 1
ATOM 651 O O . SER A 1 86 ? 3.884 0.933 -5.702 1.00 83.94 86 SER A O 1
ATOM 653 N N . ILE A 1 87 ? 2.061 1.535 -4.511 1.00 80.38 87 ILE A N 1
ATOM 654 C CA . ILE A 1 87 ? 1.198 0.380 -4.816 1.00 80.38 87 ILE A CA 1
ATOM 655 C C . ILE A 1 87 ? -0.251 0.842 -4.925 1.00 80.38 87 ILE A C 1
ATOM 657 O O . ILE A 1 87 ? -0.603 1.754 -4.138 1.00 80.38 87 ILE A O 1
#

Foldseek 3Di:
DFFAKFADPPGDIDPGSPDDWDWDADPNWIWTDDPPDPQDAPDTATEEAPVPWDWDQHPNAIWTWYDDPVPDIFIWGQDPNDTDTGD

pLDDT: mean 88.89, std 7.3, range [68.0, 95.56]

Secondary structure (DSSP, 8-state):
-EEE--B-TTS-B-STT-EEEEEEEETTEEEEE-SSSTTS-SSPEEEEESTTPPPEEETTEEEEEEEETTTEEEEEEEETTEEEE--

InterPro domains:
  IPR001447 Arylamine N-acetyltransferase [PF00797] (1-83)
  IPR038765 Papain-like cysteine peptidase superfamily [SSF54001] (1-83)

Organism: Staphylococcus gallinarum (NCBI:txid1293)

Sequence (87 aa):
MVSATIHIPGGGKSLDGSHVSLIVTIDEQRYMTDVGFGDLPVQALPITNVEDAQTIININGQYRAITNNNHLVYSQKLIEGAWGNSI

Radius of gyration: 12.13 Å; chains: 1; bounding box: 27×28×30 Å